Protein AF-A0A352XS52-F1 (afdb_monomer)

pLDDT: mean 95.95, std 3.39, range [79.38, 98.69]

Structure (mmCIF, N/CA/C/O backbone):
data_AF-A0A352XS52-F1
#
_entry.id   AF-A0A352XS52-F1
#
loop_
_atom_site.group_PDB
_atom_site.id
_atom_site.type_symbol
_atom_site.label_atom_id
_atom_site.label_alt_id
_atom_site.label_comp_id
_atom_site.label_asym_id
_atom_site.label_entity_id
_atom_site.label_seq_id
_atom_site.pdbx_PDB_ins_code
_atom_site.Cartn_x
_atom_site.Cartn_y
_atom_site.Cartn_z
_atom_site.occupancy
_atom_site.B_iso_or_equiv
_atom_site.auth_seq_id
_atom_site.auth_comp_id
_atom_site.auth_asym_id
_atom_site.auth_atom_id
_atom_site.pdbx_PDB_model_num
ATOM 1 N N . THR A 1 1 ? -38.810 -12.903 28.808 1.00 91.38 1 THR A N 1
ATOM 2 C CA . THR A 1 1 ? -39.043 -13.647 27.547 1.00 91.38 1 THR A CA 1
ATOM 3 C C . THR A 1 1 ? -37.715 -14.043 26.913 1.00 91.38 1 THR A C 1
ATOM 5 O O . THR A 1 1 ? -36.669 -13.638 27.411 1.00 91.38 1 THR A O 1
ATOM 8 N N . ALA A 1 2 ? -37.715 -14.836 25.834 1.00 93.50 2 ALA A N 1
ATOM 9 C CA . ALA A 1 2 ? -36.487 -15.098 25.074 1.00 93.50 2 ALA A CA 1
ATOM 10 C C . ALA A 1 2 ? -35.870 -13.806 24.499 1.00 93.50 2 ALA A C 1
ATOM 12 O O . ALA A 1 2 ? -34.652 -13.665 24.517 1.00 93.50 2 ALA A O 1
ATOM 13 N N . ARG A 1 3 ? -36.706 -12.833 24.099 1.00 94.38 3 ARG A N 1
ATOM 14 C CA . ARG A 1 3 ? -36.261 -11.515 23.620 1.00 94.38 3 ARG A CA 1
ATOM 15 C C . ARG A 1 3 ? -35.505 -10.729 24.690 1.00 94.38 3 ARG A C 1
ATOM 17 O O . ARG A 1 3 ? -34.430 -10.226 24.406 1.00 94.38 3 ARG A O 1
ATOM 24 N N . ASP A 1 4 ? -35.992 -10.709 25.930 1.00 97.62 4 ASP A N 1
ATOM 25 C CA . ASP A 1 4 ? -35.307 -9.979 27.013 1.00 97.62 4 ASP A CA 1
ATOM 26 C C . ASP A 1 4 ? -33.944 -10.594 27.362 1.00 97.62 4 ASP A C 1
ATOM 28 O O . ASP A 1 4 ? -33.036 -9.894 27.804 1.00 97.62 4 ASP A O 1
ATOM 32 N N . ARG A 1 5 ? -33.789 -11.913 27.178 1.00 96.62 5 ARG A N 1
ATOM 33 C CA . ARG A 1 5 ? -32.495 -12.586 27.362 1.00 96.62 5 ARG A CA 1
ATOM 34 C C . ARG A 1 5 ? -31.516 -12.233 26.243 1.00 96.62 5 ARG A C 1
ATOM 36 O O . ARG A 1 5 ? -30.370 -11.931 26.554 1.00 96.62 5 ARG A O 1
ATOM 43 N N . LEU A 1 6 ? -31.972 -12.218 24.988 1.00 97.94 6 LEU A N 1
ATOM 44 C CA . LEU A 1 6 ? -31.149 -11.792 23.852 1.00 97.94 6 LEU A CA 1
AT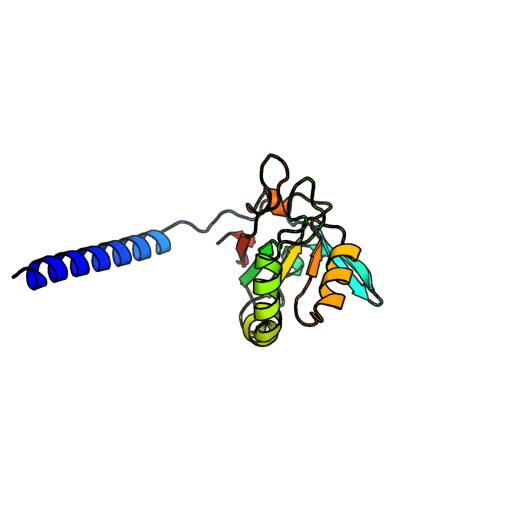OM 45 C C . LEU A 1 6 ? -30.743 -10.317 23.977 1.00 97.94 6 LEU A C 1
ATOM 47 O O . LEU A 1 6 ? -29.566 -10.009 23.847 1.00 97.94 6 LEU A O 1
ATOM 51 N N . LEU A 1 7 ? -31.672 -9.431 24.350 1.00 98.12 7 LEU A N 1
ATOM 52 C CA . LEU A 1 7 ? -31.382 -8.008 24.553 1.00 98.12 7 LEU A CA 1
ATOM 53 C C . LEU A 1 7 ? -30.271 -7.790 25.591 1.00 98.12 7 LEU A C 1
ATOM 55 O O . LEU A 1 7 ? -29.397 -6.947 25.407 1.00 98.12 7 LEU A O 1
ATOM 59 N N . LYS A 1 8 ? -30.263 -8.575 26.677 1.00 97.81 8 LYS A N 1
ATOM 60 C CA . LYS A 1 8 ? -29.165 -8.543 27.655 1.00 97.81 8 LYS A CA 1
ATOM 61 C C . LYS A 1 8 ? -27.832 -8.956 27.023 1.00 97.81 8 LYS A C 1
ATOM 63 O O . LYS A 1 8 ? -26.837 -8.284 27.256 1.00 97.81 8 LYS A O 1
ATOM 68 N N . GLN A 1 9 ? -27.810 -10.012 26.207 1.00 98.00 9 GLN A N 1
ATOM 69 C CA . GLN A 1 9 ? -26.592 -10.456 25.514 1.00 98.00 9 GLN A CA 1
ATOM 70 C C . GLN A 1 9 ? -26.075 -9.410 24.514 1.00 98.00 9 GLN A C 1
ATOM 72 O O . GLN A 1 9 ? -24.872 -9.172 24.451 1.00 98.00 9 GLN A O 1
ATOM 77 N N . GLU A 1 10 ? -26.963 -8.742 23.778 1.00 98.12 10 GLU A N 1
ATOM 78 C CA . GLU A 1 10 ? -26.602 -7.667 22.843 1.00 98.12 10 GLU A CA 1
ATOM 79 C C . GLU A 1 10 ? -26.004 -6.450 23.566 1.00 98.12 10 GLU A C 1
ATOM 81 O O . GLU A 1 10 ? -25.027 -5.863 23.096 1.00 98.12 10 GLU A O 1
ATOM 86 N N . VAL A 1 11 ? -26.543 -6.091 24.738 1.00 98.38 11 VAL A N 1
ATOM 87 C CA . VAL A 1 11 ? -25.979 -5.025 25.583 1.00 98.38 11 VAL A CA 1
ATOM 88 C C . VAL A 1 11 ? -24.569 -5.380 26.053 1.00 98.38 11 VAL A C 1
ATOM 90 O O . VAL A 1 11 ? -23.684 -4.526 25.986 1.00 98.38 11 VAL A O 1
ATOM 93 N N . GLU A 1 12 ? -24.337 -6.620 26.488 1.00 98.25 12 GLU A N 1
ATOM 94 C CA . GLU A 1 12 ? -23.000 -7.065 26.896 1.00 98.25 12 GLU A CA 1
ATOM 95 C C . GLU A 1 12 ? -22.014 -7.085 25.720 1.00 98.25 12 GLU A C 1
ATOM 97 O O . GLU A 1 12 ? -20.886 -6.614 25.861 1.00 98.25 12 GLU A O 1
ATOM 102 N N . LEU A 1 13 ? -22.440 -7.526 24.530 1.00 98.38 13 LEU A N 1
ATOM 103 C CA . LEU A 1 13 ? -21.601 -7.480 23.328 1.00 98.38 13 LEU A CA 1
ATOM 104 C C . LEU A 1 13 ? -21.210 -6.043 22.956 1.00 98.38 13 LEU A C 1
ATOM 106 O O . LEU A 1 13 ? -20.052 -5.781 22.615 1.00 98.38 13 LEU A O 1
ATOM 110 N N . ARG A 1 14 ? -22.152 -5.096 23.051 1.00 98.38 14 ARG A N 1
ATOM 111 C CA . ARG A 1 14 ? -21.867 -3.675 22.817 1.00 98.38 14 ARG A CA 1
ATOM 112 C C . ARG A 1 14 ? -20.830 -3.154 23.811 1.00 98.38 14 ARG A C 1
ATOM 114 O O . ARG A 1 14 ? -19.842 -2.564 23.386 1.00 98.38 14 ARG A O 1
ATOM 121 N N . ARG A 1 15 ? -21.011 -3.428 25.107 1.00 98.19 15 ARG A N 1
ATOM 122 C CA . ARG A 1 15 ? -20.063 -3.028 26.164 1.00 98.19 15 ARG A CA 1
ATOM 123 C C . ARG A 1 15 ? -18.670 -3.606 25.932 1.00 98.19 15 ARG A C 1
ATOM 125 O O . ARG A 1 15 ? -17.686 -2.882 26.037 1.00 98.19 15 ARG A O 1
ATOM 132 N N . ALA A 1 16 ? -18.581 -4.885 25.569 1.00 98.19 16 ALA A N 1
ATOM 133 C CA . ALA A 1 16 ? -17.309 -5.523 25.246 1.00 98.19 16 ALA A CA 1
ATOM 134 C C . ALA A 1 16 ? -16.635 -4.859 24.034 1.00 98.19 16 ALA A C 1
ATOM 136 O O . ALA A 1 16 ? -15.438 -4.577 24.065 1.00 98.19 16 ALA A O 1
ATOM 137 N N . THR A 1 17 ? -17.406 -4.543 22.990 1.00 97.81 17 THR A N 1
ATOM 138 C CA . THR A 1 17 ? -16.904 -3.845 21.796 1.00 97.81 17 THR A CA 1
ATOM 139 C C . THR A 1 17 ? -16.379 -2.447 22.140 1.00 97.81 17 THR A C 1
ATOM 141 O O . THR A 1 17 ? -15.301 -2.060 21.688 1.00 97.81 17 THR A O 1
ATOM 144 N N . GLU A 1 18 ? -17.102 -1.700 22.978 1.00 98.00 18 GLU A N 1
ATOM 145 C CA . GLU A 1 18 ? -16.692 -0.377 23.464 1.00 98.00 18 GLU A CA 1
ATOM 146 C C . GLU A 1 18 ? -15.415 -0.448 24.313 1.00 98.00 18 GLU A C 1
ATOM 148 O O . GLU A 1 18 ? -14.499 0.350 24.103 1.00 98.00 18 GLU A O 1
ATOM 153 N N . ALA A 1 19 ? -15.315 -1.430 25.215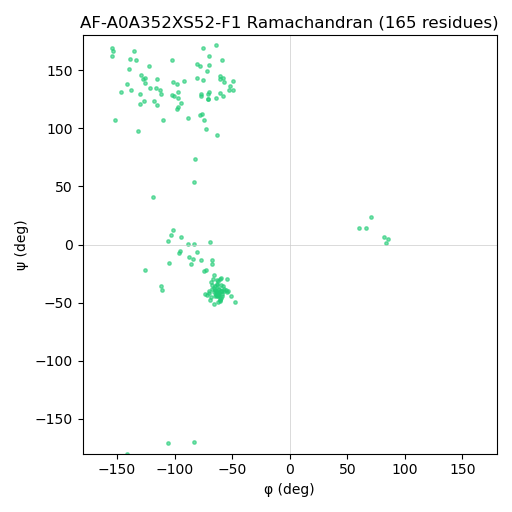 1.00 97.94 19 ALA A N 1
ATOM 154 C CA . ALA A 1 19 ? -14.132 -1.648 26.045 1.00 97.94 19 ALA A CA 1
ATOM 155 C C . ALA A 1 19 ? -12.894 -1.992 25.201 1.00 97.94 19 ALA A C 1
ATOM 157 O O . ALA A 1 19 ? -11.828 -1.415 25.408 1.00 97.94 19 ALA A O 1
ATOM 158 N N . VAL A 1 20 ? -13.035 -2.860 24.192 1.00 97.81 20 VAL A N 1
ATOM 159 C CA . VAL A 1 20 ? -11.951 -3.164 23.241 1.00 97.81 20 VAL A CA 1
ATOM 160 C C . VAL A 1 20 ? -11.542 -1.918 22.454 1.00 97.81 20 VAL A C 1
ATOM 162 O O . VAL A 1 20 ? -10.353 -1.678 22.253 1.00 97.81 20 VAL A O 1
ATOM 165 N N . ALA A 1 21 ? -12.501 -1.099 22.018 1.00 95.31 21 ALA A N 1
ATOM 166 C CA . ALA A 1 21 ? -12.199 0.144 21.314 1.00 95.31 21 ALA A CA 1
ATOM 167 C C . ALA A 1 21 ? -11.469 1.163 22.206 1.00 95.31 21 ALA A C 1
ATOM 169 O O . ALA A 1 21 ? -10.598 1.877 21.711 1.00 95.31 21 ALA A O 1
ATOM 170 N N . ALA A 1 22 ? -11.800 1.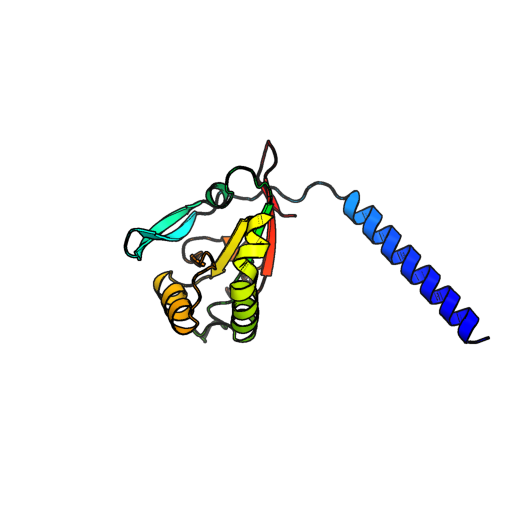233 23.499 1.00 96.25 22 ALA A N 1
ATOM 171 C CA . ALA A 1 22 ? -11.077 2.053 24.470 1.00 96.25 22 ALA A CA 1
ATOM 172 C C . ALA A 1 22 ? -9.644 1.543 24.669 1.00 96.25 22 ALA A C 1
ATOM 174 O O . ALA A 1 22 ? -8.707 2.304 24.446 1.00 96.25 22 ALA A O 1
ATOM 175 N N . ALA A 1 23 ? -9.474 0.246 24.937 1.00 95.56 23 ALA A N 1
ATOM 176 C CA . ALA A 1 23 ? -8.158 -0.368 25.101 1.00 95.56 23 ALA A CA 1
ATOM 177 C C . ALA A 1 23 ? -7.260 -0.175 23.864 1.00 95.56 23 ALA A C 1
ATOM 179 O O . ALA A 1 23 ? -6.076 0.108 23.997 1.00 95.56 23 ALA A O 1
ATOM 180 N N . ARG A 1 24 ? -7.815 -0.246 22.643 1.00 92.56 24 ARG A N 1
ATOM 181 C CA . ARG A 1 24 ? -7.069 0.038 21.400 1.00 92.56 24 ARG A CA 1
ATOM 182 C C . ARG A 1 24 ? -6.569 1.479 21.302 1.00 92.56 24 ARG A C 1
ATOM 184 O O . ARG A 1 24 ? -5.512 1.695 20.726 1.00 92.56 24 ARG A O 1
ATOM 191 N N . ARG A 1 25 ? -7.314 2.456 21.830 1.00 91.38 25 ARG A N 1
ATOM 192 C CA . ARG A 1 25 ? -6.883 3.867 21.863 1.00 91.38 25 ARG A CA 1
ATOM 193 C C . ARG A 1 25 ? -5.797 4.126 22.907 1.00 91.38 25 ARG A C 1
ATOM 195 O O . ARG A 1 25 ? -5.079 5.108 22.774 1.00 91.38 25 ARG A O 1
ATOM 202 N N . GLU A 1 26 ? -5.703 3.271 23.922 1.00 93.38 26 GLU A N 1
ATOM 203 C CA . GLU A 1 26 ? -4.687 3.334 24.980 1.00 93.38 26 GLU A CA 1
ATOM 204 C C . GLU A 1 26 ? -3.396 2.587 24.621 1.00 93.38 26 GLU A C 1
ATOM 206 O O . GLU A 1 26 ? -2.395 2.734 25.323 1.00 93.38 26 GLU A O 1
ATOM 211 N N . LEU A 1 27 ? -3.394 1.791 23.543 1.00 89.81 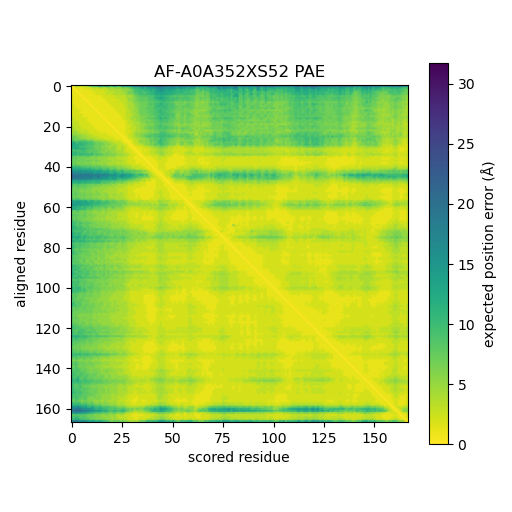27 LEU A N 1
ATOM 212 C CA . LEU A 1 27 ? -2.179 1.137 23.071 1.00 89.81 27 LEU A CA 1
ATOM 213 C C . LEU A 1 27 ? -1.100 2.184 22.756 1.00 89.81 27 LEU A C 1
ATOM 215 O O . LEU A 1 27 ? -1.413 3.261 22.236 1.00 89.81 27 LEU A O 1
ATOM 219 N N . PRO A 1 28 ? 0.177 1.875 23.042 1.00 89.44 28 PRO A N 1
ATOM 220 C CA . PRO A 1 28 ? 1.269 2.743 22.638 1.00 89.44 28 PRO A CA 1
ATOM 221 C C . PRO A 1 28 ? 1.270 2.919 21.112 1.00 89.44 28 PRO A C 1
ATOM 223 O O . PRO A 1 28 ? 0.744 2.061 20.392 1.00 89.44 28 PRO A O 1
ATOM 226 N N . PRO A 1 29 ? 1.893 3.997 20.599 1.00 86.81 29 PRO A N 1
ATOM 227 C CA . PRO A 1 29 ? 2.134 4.133 19.171 1.00 86.81 29 PRO A CA 1
ATOM 228 C C . PRO A 1 29 ? 2.773 2.858 18.627 1.00 86.81 29 PRO A C 1
ATOM 230 O O . PRO A 1 29 ? 3.625 2.256 19.288 1.00 86.81 29 PRO A O 1
ATOM 233 N N . GLY A 1 30 ? 2.368 2.446 17.429 1.00 88.25 30 GLY A N 1
ATOM 234 C CA . GLY A 1 30 ? 2.933 1.246 16.838 1.00 88.25 30 GLY A CA 1
ATOM 235 C C . GLY A 1 30 ? 4.432 1.378 16.549 1.00 88.25 30 GLY A C 1
ATOM 236 O O . GLY A 1 30 ? 5.053 2.442 16.696 1.00 88.25 30 GLY A O 1
ATOM 237 N N . GLY A 1 31 ? 5.030 0.249 16.174 1.00 92.44 31 GLY A N 1
ATOM 238 C CA . GLY A 1 31 ? 6.469 0.146 15.954 1.00 92.44 31 GLY A CA 1
ATOM 239 C C . GLY A 1 31 ? 6.962 1.148 14.911 1.00 92.44 31 GLY A C 1
ATOM 240 O O . GLY A 1 31 ? 6.304 1.374 13.892 1.00 92.44 31 GLY A O 1
ATOM 241 N N . ALA A 1 32 ? 8.126 1.749 15.171 1.00 95.50 32 ALA A N 1
ATOM 242 C CA . ALA A 1 32 ? 8.824 2.528 14.158 1.00 95.50 32 ALA A CA 1
ATOM 243 C C . ALA A 1 32 ? 9.164 1.631 12.963 1.00 95.50 32 ALA A C 1
ATOM 245 O O . ALA A 1 32 ? 9.454 0.443 13.127 1.00 95.50 32 ALA A O 1
ATOM 246 N N . VAL A 1 33 ? 9.119 2.208 11.766 1.00 96.31 33 VAL A N 1
ATOM 247 C CA . VAL A 1 33 ? 9.521 1.510 10.551 1.00 96.31 33 VAL A CA 1
ATOM 248 C C . VAL A 1 33 ? 10.992 1.107 10.681 1.00 96.31 33 VAL A C 1
ATOM 250 O O . VAL A 1 33 ? 11.822 1.935 11.050 1.00 96.31 33 VAL A O 1
ATOM 253 N N . LEU A 1 34 ? 11.300 -0.163 10.395 1.00 94.69 34 LEU A N 1
ATOM 254 C CA . LEU A 1 34 ? 12.638 -0.733 10.606 1.00 94.69 34 LEU A CA 1
ATOM 255 C C . LEU A 1 34 ? 13.731 -0.011 9.808 1.00 94.69 34 LEU A C 1
ATOM 257 O O . LEU A 1 34 ? 14.826 0.214 10.315 1.00 94.69 34 LEU A O 1
ATOM 261 N N . GLU A 1 35 ? 13.425 0.355 8.566 1.00 95.75 35 GLU A N 1
ATOM 262 C CA . GLU A 1 35 ? 14.331 1.052 7.661 1.00 95.75 35 GLU A CA 1
ATOM 263 C C . GLU A 1 35 ? 13.556 1.862 6.617 1.00 95.75 35 GLU A C 1
ATOM 265 O O . GLU A 1 35 ? 12.373 1.631 6.363 1.00 95.75 35 GLU A O 1
ATOM 270 N N . ASP A 1 36 ? 14.222 2.815 5.972 1.00 97.19 36 ASP A N 1
ATOM 271 C CA . ASP A 1 36 ? 13.610 3.611 4.911 1.00 97.19 36 ASP A CA 1
ATOM 272 C C . ASP A 1 36 ? 13.650 2.867 3.563 1.00 97.19 36 ASP A C 1
ATOM 274 O O . ASP A 1 36 ? 14.466 3.165 2.688 1.00 97.19 36 ASP A O 1
ATOM 278 N N . TYR A 1 37 ? 12.796 1.843 3.436 1.00 98.44 37 TYR A N 1
ATOM 279 C CA . TYR A 1 37 ? 12.778 0.903 2.308 1.00 98.44 37 TYR A CA 1
ATOM 280 C C . TYR A 1 37 ? 12.788 1.605 0.950 1.00 98.44 37 TYR A C 1
ATOM 282 O O . TYR A 1 37 ? 11.984 2.500 0.695 1.00 98.44 37 TYR A O 1
ATOM 290 N N . VAL A 1 38 ? 13.650 1.136 0.047 1.00 98.50 38 VAL A N 1
ATOM 291 C CA . VAL A 1 38 ? 13.761 1.651 -1.322 1.00 98.50 38 VAL A CA 1
ATOM 292 C C . VAL A 1 38 ? 12.962 0.773 -2.277 1.00 98.50 38 VAL A C 1
ATOM 294 O O . VAL A 1 38 ? 13.272 -0.406 -2.452 1.00 98.50 38 VAL A O 1
ATOM 297 N N . PHE A 1 39 ? 11.957 1.351 -2.921 1.00 98.62 39 PHE A N 1
ATOM 298 C CA . PHE A 1 39 ? 11.145 0.722 -3.958 1.00 98.62 39 PHE A CA 1
ATOM 299 C C . PHE A 1 39 ? 11.571 1.192 -5.345 1.00 98.62 39 PHE A C 1
ATOM 301 O O . PHE A 1 39 ? 12.141 2.273 -5.485 1.00 98.62 39 PHE A O 1
ATOM 308 N N . GLN A 1 40 ? 11.239 0.416 -6.376 1.00 98.44 40 GLN A N 1
ATOM 309 C CA . GLN A 1 40 ? 11.314 0.893 -7.759 1.00 98.44 40 GLN A CA 1
ATOM 310 C C . GLN A 1 40 ? 9.937 1.352 -8.239 1.00 98.44 40 GLN A C 1
ATOM 312 O O . GLN A 1 40 ? 8.946 0.658 -8.014 1.00 98.44 40 GLN A O 1
ATOM 317 N N . GLU A 1 41 ? 9.884 2.465 -8.958 1.00 97.50 41 GLU A N 1
ATOM 318 C CA . GLU A 1 41 ? 8.679 2.987 -9.603 1.00 97.50 41 GLU A CA 1
ATOM 319 C C . GLU A 1 41 ? 8.958 3.448 -11.038 1.00 97.50 41 GLU A C 1
ATOM 321 O O . GLU A 1 41 ? 10.111 3.552 -11.465 1.00 97.50 41 GLU A O 1
ATOM 326 N N . ALA A 1 42 ? 7.895 3.687 -11.808 1.00 95.31 42 ALA A N 1
ATOM 327 C CA . ALA A 1 42 ? 8.017 4.226 -13.157 1.00 95.31 42 ALA A CA 1
ATOM 328 C C . ALA A 1 42 ? 8.368 5.720 -13.095 1.00 95.31 42 ALA A C 1
ATOM 330 O O . ALA A 1 42 ? 7.521 6.549 -12.767 1.00 95.31 42 ALA A O 1
ATOM 331 N N . GLY A 1 43 ? 9.610 6.055 -13.426 1.00 90.56 43 GLY A N 1
ATOM 332 C CA . GLY A 1 43 ? 10.069 7.430 -13.556 1.00 90.56 43 GLY A CA 1
ATOM 333 C C . GLY A 1 43 ? 9.751 8.048 -14.924 1.00 90.56 43 GLY A C 1
ATOM 334 O O . GLY A 1 43 ? 9.030 7.465 -15.746 1.00 90.56 43 GLY A O 1
ATOM 335 N N . PRO A 1 44 ? 10.310 9.238 -15.209 1.00 85.44 44 PRO A N 1
ATOM 336 C CA . PRO A 1 44 ? 10.120 9.931 -16.479 1.00 85.44 44 PRO A CA 1
ATOM 337 C C . PRO A 1 44 ? 10.458 9.045 -17.686 1.00 85.44 44 PRO A C 1
ATOM 339 O O . PRO A 1 44 ? 11.485 8.361 -17.720 1.00 85.44 44 PRO A O 1
ATOM 342 N N . GLY A 1 45 ? 9.568 9.035 -18.682 1.00 79.38 45 GLY A N 1
ATOM 343 C CA . GLY A 1 45 ? 9.725 8.211 -19.885 1.00 79.38 45 GLY A CA 1
ATOM 344 C C . GLY A 1 45 ? 9.643 6.698 -19.643 1.00 79.38 45 GLY A C 1
ATOM 345 O O . GLY A 1 45 ? 10.029 5.935 -20.521 1.00 79.38 45 GLY A O 1
ATOM 346 N N . GLY A 1 46 ? 9.169 6.254 -18.471 1.00 80.38 46 GLY A N 1
ATOM 347 C CA . GLY A 1 46 ? 9.072 4.836 -18.112 1.00 80.38 46 GLY A CA 1
ATOM 348 C C . GLY A 1 46 ? 10.379 4.224 -17.599 1.00 80.38 46 GLY A C 1
ATOM 349 O O . GLY A 1 46 ? 10.436 3.015 -17.374 1.00 80.38 46 GLY A O 1
ATOM 350 N N . THR A 1 47 ? 11.422 5.034 -17.391 1.00 89.00 47 THR A N 1
ATOM 351 C CA . THR A 1 47 ? 12.690 4.558 -16.823 1.00 89.00 47 THR A CA 1
ATOM 352 C C . THR A 1 47 ? 12.494 4.219 -15.343 1.00 89.00 47 THR A C 1
ATOM 354 O O . THR A 1 47 ? 11.971 5.063 -14.616 1.00 89.00 47 THR A O 1
ATOM 357 N N . PRO A 1 48 ? 12.907 3.032 -14.861 1.00 93.94 48 PRO A N 1
ATOM 358 C CA . PRO A 1 48 ? 12.827 2.706 -13.442 1.00 93.94 48 PRO A CA 1
ATOM 359 C C . PRO A 1 48 ? 13.599 3.714 -12.585 1.00 93.94 48 PRO A C 1
ATOM 361 O O . PRO A 1 48 ? 14.782 3.960 -12.820 1.00 93.94 48 PRO A O 1
ATOM 364 N N . THR A 1 49 ? 12.941 4.264 -11.571 1.00 97.12 49 THR A N 1
ATOM 365 C CA . THR A 1 49 ? 13.554 5.134 -10.560 1.00 97.12 49 THR A CA 1
ATOM 366 C C . THR A 1 49 ? 13.338 4.559 -9.174 1.00 97.12 49 THR A C 1
ATOM 368 O O . THR A 1 49 ? 12.373 3.835 -8.937 1.00 97.12 49 THR A O 1
ATOM 371 N N . ASN A 1 50 ? 14.238 4.887 -8.254 1.00 97.69 50 ASN A N 1
ATOM 372 C CA . ASN A 1 50 ? 14.126 4.474 -6.863 1.00 97.69 50 ASN A CA 1
ATOM 373 C C . ASN A 1 50 ? 13.387 5.536 -6.045 1.00 97.69 50 ASN A C 1
ATOM 375 O O . ASN A 1 50 ? 13.632 6.727 -6.228 1.00 97.69 50 ASN A O 1
ATOM 379 N N . VAL A 1 51 ? 12.541 5.093 -5.119 1.00 98.06 51 VAL A N 1
ATOM 380 C CA . VAL A 1 51 ? 11.836 5.948 -4.161 1.00 98.06 51 VAL A CA 1
ATOM 381 C C . VAL A 1 51 ? 11.853 5.307 -2.781 1.00 98.06 51 VAL A C 1
ATOM 383 O O . VAL A 1 51 ? 11.589 4.113 -2.642 1.00 98.06 51 VAL A O 1
ATOM 386 N N . ARG A 1 52 ? 12.182 6.082 -1.749 1.00 98.19 52 ARG A N 1
ATOM 387 C CA . ARG A 1 52 ? 12.141 5.616 -0.361 1.00 98.19 52 ARG A CA 1
ATOM 388 C C . ARG A 1 52 ? 10.730 5.651 0.211 1.00 98.19 52 ARG A C 1
ATOM 390 O O . ARG A 1 52 ? 9.906 6.461 -0.208 1.00 98.19 52 ARG A O 1
ATOM 397 N N . LEU A 1 53 ? 10.461 4.825 1.220 1.00 98.19 53 LEU A N 1
ATOM 398 C CA . LEU A 1 53 ? 9.198 4.825 1.962 1.00 98.19 53 LEU A CA 1
ATOM 399 C C . LEU A 1 53 ? 8.871 6.226 2.496 1.00 98.19 53 LEU A C 1
ATOM 401 O O . LEU A 1 53 ? 7.730 6.681 2.412 1.00 98.19 53 LEU A O 1
ATOM 405 N N . SER A 1 54 ? 9.876 6.947 2.987 1.00 97.25 54 SER A N 1
ATOM 406 C CA . SER A 1 54 ? 9.736 8.322 3.447 1.00 97.25 54 SER A CA 1
ATOM 407 C C . SER A 1 54 ? 9.335 9.294 2.324 1.00 97.25 54 SER A C 1
ATOM 409 O O . SER A 1 54 ? 8.589 10.249 2.548 1.00 97.25 54 SER A O 1
ATOM 411 N N . GLU A 1 55 ? 9.729 9.042 1.086 1.00 97.12 55 GLU A N 1
ATOM 412 C CA . GLU A 1 55 ? 9.397 9.891 -0.062 1.00 97.12 55 GLU A CA 1
ATOM 413 C C . GLU A 1 55 ? 7.977 9.624 -0.599 1.00 97.12 55 GLU A C 1
ATOM 415 O O . GLU A 1 55 ? 7.473 10.363 -1.447 1.00 97.12 55 GLU A O 1
ATOM 420 N N . LEU A 1 56 ? 7.277 8.609 -0.074 1.00 97.38 56 LEU A N 1
ATOM 421 C CA . LEU A 1 56 ? 5.877 8.328 -0.415 1.00 97.38 56 LEU A CA 1
ATOM 422 C C . LEU A 1 56 ? 4.877 9.270 0.273 1.00 97.38 56 LEU A C 1
ATOM 424 O O . LEU A 1 56 ? 3.709 9.308 -0.116 1.00 97.38 56 LEU A O 1
ATOM 428 N N . PHE A 1 57 ? 5.315 10.034 1.275 1.00 96.94 57 PHE A N 1
ATOM 429 C CA . PHE A 1 57 ? 4.479 11.005 1.977 1.00 96.94 57 PHE A CA 1
ATOM 430 C C . PHE A 1 57 ? 4.522 12.358 1.269 1.00 96.94 57 PHE A C 1
ATOM 432 O O . PHE A 1 57 ? 5.527 13.069 1.343 1.00 96.94 57 PHE A O 1
ATOM 439 N N . VAL A 1 58 ? 3.422 12.749 0.621 1.00 93.25 58 VAL A N 1
ATOM 440 C CA . VAL A 1 58 ? 3.319 14.091 0.037 1.00 93.25 58 VAL A CA 1
ATOM 441 C C . VAL A 1 58 ? 3.162 15.155 1.133 1.00 93.25 58 VAL A C 1
ATOM 443 O O . VAL A 1 58 ? 2.545 14.882 2.171 1.00 93.25 58 VAL A O 1
ATOM 446 N N . PRO A 1 59 ? 3.666 16.385 0.916 1.00 90.81 59 PRO A N 1
ATOM 447 C CA . PRO A 1 59 ? 3.506 17.477 1.870 1.00 90.81 59 PRO A CA 1
ATOM 448 C C . PRO A 1 59 ? 2.045 17.685 2.294 1.00 90.81 59 PRO A C 1
ATOM 450 O O . PRO A 1 59 ? 1.132 17.661 1.469 1.00 90.81 59 PRO A O 1
ATOM 453 N N . GLY A 1 60 ? 1.828 17.893 3.595 1.00 91.31 60 GLY A N 1
ATOM 454 C CA . GLY A 1 60 ? 0.499 18.115 4.174 1.00 91.31 60 GLY A CA 1
ATOM 455 C C . GLY A 1 60 ? -0.305 16.849 4.494 1.00 91.31 60 GLY A C 1
ATOM 456 O O . GLY A 1 60 ? -1.425 16.975 4.982 1.00 91.31 60 GLY A O 1
ATOM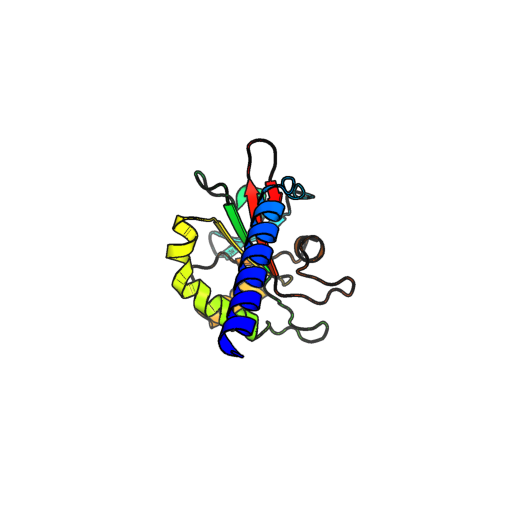 457 N N . LYS A 1 61 ? 0.240 15.644 4.262 1.00 94.81 61 LYS A N 1
ATOM 458 C CA . LYS A 1 61 ? -0.387 14.372 4.660 1.00 94.81 61 LYS A CA 1
ATOM 459 C C . LYS A 1 61 ? 0.571 13.529 5.487 1.00 94.81 61 LYS A C 1
ATOM 461 O O . LYS A 1 61 ? 1.655 13.178 5.031 1.00 94.81 61 LYS A O 1
ATOM 466 N N . ASP A 1 62 ? 0.130 13.161 6.682 1.00 96.25 62 ASP A N 1
ATOM 467 C CA . ASP A 1 62 ? 0.901 12.376 7.648 1.00 96.25 62 ASP A CA 1
ATOM 468 C C . ASP A 1 62 ? 0.609 10.871 7.570 1.00 96.25 62 ASP A C 1
ATOM 470 O O . ASP A 1 62 ? 1.260 10.093 8.253 1.00 96.25 62 ASP A O 1
ATOM 474 N N . THR A 1 63 ? -0.355 10.449 6.749 1.00 97.38 63 THR A N 1
ATOM 475 C CA . THR A 1 63 ? -0.834 9.063 6.682 1.00 97.38 63 THR A CA 1
ATOM 476 C C . THR A 1 63 ? -0.552 8.461 5.307 1.00 97.38 63 THR A C 1
ATOM 478 O O . THR A 1 63 ? -0.813 9.095 4.281 1.00 97.38 63 THR A O 1
ATOM 481 N N . LEU A 1 64 ? -0.040 7.232 5.274 1.00 98.12 64 LEU A N 1
ATOM 482 C CA . LEU A 1 64 ? 0.268 6.460 4.072 1.00 98.12 64 LEU A CA 1
ATOM 483 C C . LEU A 1 64 ? -0.339 5.062 4.182 1.00 98.12 64 LEU A C 1
ATOM 485 O O . LEU A 1 64 ? 0.006 4.304 5.079 1.00 98.12 64 LEU A O 1
ATOM 489 N N . ALA A 1 65 ? -1.212 4.710 3.247 1.00 98.19 65 ALA A N 1
ATOM 490 C CA . ALA A 1 65 ? -1.713 3.357 3.074 1.00 98.19 65 ALA A CA 1
ATOM 491 C C . ALA A 1 65 ? -0.907 2.652 1.977 1.00 98.19 65 ALA A C 1
ATOM 493 O O . ALA A 1 65 ? -0.814 3.151 0.851 1.00 98.19 65 ALA A O 1
ATOM 494 N N . ILE A 1 66 ? -0.349 1.486 2.295 1.00 98.50 66 ILE A N 1
ATOM 495 C CA . ILE A 1 66 ? 0.320 0.624 1.322 1.00 98.50 66 ILE A CA 1
ATOM 496 C C . ILE A 1 66 ? -0.425 -0.699 1.240 1.00 98.50 66 ILE A C 1
ATOM 498 O O . ILE A 1 66 ? -0.575 -1.402 2.239 1.00 98.50 66 ILE A O 1
ATOM 502 N N . TYR A 1 67 ? -0.864 -1.049 0.035 1.00 98.56 67 TYR A N 1
ATOM 503 C CA . TYR A 1 67 ? -1.411 -2.369 -0.241 1.00 98.56 67 TYR A CA 1
ATOM 504 C C . TYR A 1 67 ? -0.345 -3.272 -0.861 1.00 98.56 67 TYR A C 1
ATOM 506 O O . TYR A 1 67 ? 0.132 -3.014 -1.969 1.00 98.56 67 TYR A O 1
ATOM 514 N N . SER A 1 68 ? -0.002 -4.347 -0.158 1.00 98.38 68 SER A N 1
ATOM 515 C CA . SER A 1 68 ? 0.828 -5.442 -0.649 1.00 98.38 68 SER A CA 1
ATOM 516 C C . SER A 1 68 ? 0.018 -6.277 -1.639 1.00 98.38 68 SER A C 1
ATOM 518 O O . SER A 1 68 ? -0.808 -7.110 -1.268 1.00 98.38 68 SER A O 1
ATOM 520 N N . PHE A 1 69 ? 0.235 -6.025 -2.925 1.00 98.25 69 PHE A N 1
ATOM 521 C CA . PHE A 1 69 ? -0.349 -6.765 -4.027 1.00 98.25 69 PHE A CA 1
ATOM 522 C C . PHE A 1 69 ? 0.367 -8.107 -4.186 1.00 98.25 69 PHE A C 1
ATOM 524 O O . PHE A 1 69 ? 1.529 -8.175 -4.585 1.00 98.25 69 PHE A O 1
ATOM 531 N N . MET A 1 70 ? -0.366 -9.181 -3.892 1.00 97.81 70 MET A N 1
ATOM 532 C CA . MET A 1 70 ? 0.087 -10.562 -4.029 1.00 97.81 70 MET A CA 1
ATOM 533 C C . MET A 1 70 ? 0.385 -10.904 -5.498 1.00 97.81 70 MET A C 1
ATOM 535 O O . MET A 1 70 ? -0.501 -11.259 -6.287 1.00 97.81 70 MET A O 1
ATOM 539 N N . PHE A 1 71 ? 1.655 -10.744 -5.851 1.00 97.38 71 PHE A N 1
ATOM 540 C CA . PHE A 1 71 ? 2.222 -10.970 -7.170 1.00 97.38 71 PHE A CA 1
ATOM 541 C C . PHE A 1 71 ? 3.698 -11.358 -6.968 1.00 97.38 71 PHE A C 1
ATOM 543 O O . PHE A 1 71 ? 4.486 -10.483 -6.597 1.00 97.38 71 PHE A O 1
ATOM 550 N N . PRO A 1 72 ? 4.078 -12.635 -7.173 1.00 97.06 72 PRO A N 1
ATOM 551 C CA . PRO A 1 72 ? 3.280 -13.764 -7.694 1.00 97.06 72 PRO A CA 1
ATOM 552 C C . PRO A 1 72 ? 2.184 -14.275 -6.745 1.00 97.06 72 PRO A C 1
ATOM 554 O O . PRO A 1 72 ? 2.182 -13.965 -5.557 1.00 97.06 72 PRO A O 1
ATOM 557 N N . ARG A 1 73 ? 1.213 -15.034 -7.279 1.00 96.25 73 ARG A N 1
ATOM 558 C CA . ARG A 1 73 ? 0.070 -15.565 -6.508 1.00 96.25 73 ARG A CA 1
ATOM 559 C C . ARG A 1 73 ? 0.353 -16.890 -5.807 1.00 96.25 73 ARG A C 1
ATOM 561 O O . ARG A 1 73 ? -0.419 -17.284 -4.942 1.00 96.25 73 ARG A O 1
ATOM 568 N N . ALA A 1 74 ? 1.405 -17.586 -6.206 1.00 94.81 74 ALA A N 1
ATOM 569 C CA . ALA A 1 74 ? 1.948 -18.750 -5.520 1.00 94.81 74 ALA A CA 1
ATOM 570 C C . ALA A 1 74 ? 3.439 -18.864 -5.860 1.00 94.81 74 ALA A C 1
ATOM 572 O O . ALA A 1 74 ? 3.909 -18.208 -6.789 1.00 94.81 74 ALA A O 1
ATOM 573 N N . LEU A 1 75 ? 4.174 -19.697 -5.124 1.00 93.75 75 LEU A N 1
ATOM 574 C CA . LEU A 1 75 ? 5.613 -19.898 -5.341 1.00 93.75 75 LEU A CA 1
ATOM 575 C C . LEU A 1 75 ? 5.938 -20.442 -6.742 1.00 93.75 75 LEU A C 1
ATOM 577 O O . LEU A 1 75 ? 6.996 -20.148 -7.285 1.00 93.75 75 LEU A O 1
ATOM 581 N N . ASP A 1 76 ? 5.025 -21.211 -7.330 1.00 94.88 76 ASP A N 1
ATOM 582 C CA . ASP A 1 76 ? 5.130 -21.826 -8.655 1.00 94.88 76 ASP A CA 1
ATOM 583 C C . ASP A 1 76 ? 4.256 -21.132 -9.716 1.00 94.88 76 ASP A C 1
ATOM 585 O O . ASP A 1 76 ? 4.193 -21.571 -10.866 1.00 94.88 76 ASP A O 1
ATOM 589 N N . ASP A 1 77 ? 3.574 -20.041 -9.353 1.00 96.12 77 ASP A N 1
ATOM 590 C CA . ASP A 1 77 ? 2.622 -19.363 -10.224 1.00 96.12 77 ASP A CA 1
ATOM 591 C C . ASP A 1 77 ? 2.844 -17.856 -10.259 1.00 96.12 77 ASP A C 1
ATOM 593 O O . ASP A 1 77 ? 2.337 -17.073 -9.452 1.00 96.12 77 ASP A O 1
ATOM 597 N N . GLU A 1 78 ? 3.548 -17.461 -11.311 1.00 95.25 78 GLU A N 1
ATOM 598 C CA . GLU A 1 78 ? 3.946 -16.096 -11.610 1.00 95.25 78 GLU A CA 1
ATOM 599 C C . GLU A 1 78 ? 2.783 -15.165 -11.997 1.00 95.25 78 GLU A C 1
ATOM 601 O O . GLU A 1 78 ? 3.006 -14.006 -12.343 1.00 95.25 78 GLU A O 1
ATOM 606 N N . ARG A 1 79 ? 1.528 -15.621 -11.987 1.00 97.50 79 ARG A N 1
ATOM 607 C CA . ARG A 1 79 ? 0.373 -14.747 -12.238 1.00 97.50 79 ARG A CA 1
ATOM 608 C C . ARG A 1 79 ? 0.036 -13.909 -11.001 1.00 97.50 79 ARG A C 1
ATOM 610 O O . ARG A 1 79 ? 0.290 -14.340 -9.881 1.00 97.50 79 ARG A O 1
ATOM 617 N N . PRO A 1 80 ? -0.585 -12.733 -11.167 1.00 97.50 80 PRO A N 1
ATOM 618 C CA . PRO A 1 80 ? -1.092 -11.965 -10.038 1.00 97.50 80 PRO A CA 1
ATOM 619 C C . PRO A 1 80 ? -2.309 -12.635 -9.397 1.00 97.50 80 PRO A C 1
ATOM 621 O O . PRO A 1 80 ? -3.071 -13.359 -10.045 1.00 97.50 80 PRO A O 1
ATOM 624 N N . CYS A 1 81 ? -2.527 -12.352 -8.115 1.00 98.00 81 CYS A N 1
ATOM 625 C CA . CYS A 1 81 ? -3.697 -12.830 -7.393 1.00 98.00 81 CYS A CA 1
ATOM 626 C C . CYS A 1 81 ? -5.001 -12.233 -7.972 1.00 98.00 81 CYS A C 1
ATOM 628 O O . CYS A 1 81 ? -5.125 -11.002 -8.054 1.00 98.00 81 CYS A O 1
ATOM 630 N N . PRO A 1 82 ? -6.002 -13.060 -8.344 1.00 97.50 82 PRO A N 1
ATOM 631 C CA . PRO A 1 82 ? -7.261 -12.568 -8.907 1.00 97.50 82 PRO A CA 1
ATOM 632 C C . PRO A 1 82 ? -8.067 -11.683 -7.948 1.00 97.50 82 PRO A C 1
ATOM 634 O O . PRO A 1 82 ? -8.584 -10.650 -8.368 1.00 97.50 82 PRO A O 1
ATOM 637 N N . SER A 1 83 ? -8.145 -12.042 -6.660 1.00 97.62 83 SER A N 1
ATOM 638 C CA . SER A 1 83 ? -8.886 -11.246 -5.669 1.00 97.62 83 SER A CA 1
ATOM 639 C C . SER A 1 83 ? -8.217 -9.897 -5.412 1.00 97.62 83 SER A C 1
ATOM 641 O O . SER A 1 83 ? -8.903 -8.882 -5.329 1.00 97.62 83 SER A O 1
ATOM 643 N N . CYS A 1 84 ? -6.881 -9.857 -5.381 1.00 98.00 84 CYS A N 1
ATOM 644 C CA . CYS A 1 84 ? -6.138 -8.602 -5.283 1.00 98.00 84 CYS A CA 1
ATOM 645 C C . CYS A 1 84 ? -6.355 -7.727 -6.519 1.00 98.00 84 CYS A C 1
ATOM 647 O O . CYS A 1 84 ? -6.556 -6.528 -6.388 1.00 98.00 84 CYS A O 1
ATOM 649 N N . THR A 1 85 ? -6.366 -8.323 -7.717 1.00 98.12 85 THR A N 1
ATOM 650 C CA . THR A 1 85 ? -6.654 -7.582 -8.956 1.00 98.12 85 THR A CA 1
ATOM 651 C C . THR A 1 85 ? -8.052 -6.964 -8.904 1.00 98.12 85 THR A C 1
ATOM 653 O O . THR A 1 85 ? -8.187 -5.773 -9.152 1.00 98.12 85 THR A O 1
ATOM 656 N N . SER A 1 86 ? -9.070 -7.729 -8.491 1.00 97.75 86 SER A N 1
ATOM 657 C CA . SER A 1 86 ? -10.437 -7.211 -8.336 1.00 97.75 86 SER A CA 1
ATOM 658 C C . SER A 1 86 ? -10.533 -6.089 -7.297 1.00 97.75 86 SER A C 1
ATOM 660 O O . SER A 1 86 ? -11.291 -5.142 -7.491 1.00 97.75 86 SER A O 1
ATOM 662 N N . PHE A 1 87 ? -9.789 -6.188 -6.193 1.00 97.62 87 PHE A N 1
ATOM 663 C CA . PHE A 1 87 ? -9.718 -5.135 -5.180 1.00 97.62 87 PHE A CA 1
ATOM 664 C C . PHE A 1 87 ? -9.079 -3.856 -5.741 1.00 97.62 87 PHE A C 1
ATOM 666 O O . PHE A 1 87 ? -9.604 -2.759 -5.550 1.00 97.62 87 PHE A O 1
ATOM 673 N N . LEU A 1 88 ? -7.983 -4.000 -6.489 1.00 98.12 88 LEU A N 1
ATOM 674 C CA . LEU A 1 88 ? -7.282 -2.884 -7.121 1.00 98.12 88 LE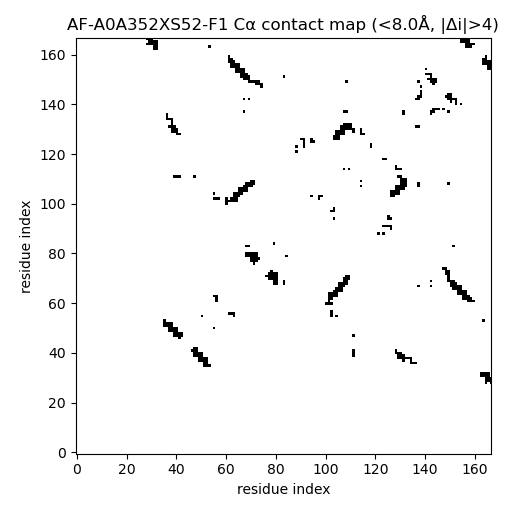U A CA 1
ATOM 675 C C . LEU A 1 88 ? -8.086 -2.232 -8.248 1.00 98.12 88 LEU A C 1
ATOM 677 O O . LEU A 1 88 ? -8.016 -1.018 -8.388 1.00 98.12 88 LEU A O 1
ATOM 681 N N . ASP A 1 89 ? -8.914 -2.978 -8.983 1.00 97.75 89 ASP A N 1
ATOM 682 C CA . ASP A 1 89 ? -9.841 -2.391 -9.958 1.00 97.75 89 ASP A CA 1
ATOM 683 C C . ASP A 1 89 ? -10.829 -1.415 -9.286 1.00 97.75 89 ASP A C 1
ATOM 685 O O . ASP A 1 89 ? -11.103 -0.336 -9.813 1.00 97.75 89 ASP A O 1
ATOM 689 N N . ALA A 1 90 ? -11.332 -1.756 -8.093 1.00 95.75 90 ALA A N 1
ATOM 690 C CA . ALA A 1 90 ? -12.201 -0.865 -7.323 1.00 95.75 90 ALA A CA 1
ATOM 691 C C . ALA A 1 90 ? -11.432 0.349 -6.770 1.00 95.75 90 ALA A C 1
ATOM 693 O O . ALA A 1 90 ? -11.921 1.480 -6.829 1.00 95.75 90 ALA A O 1
ATOM 694 N N . PHE A 1 91 ? -10.211 0.131 -6.271 1.00 95.69 91 PHE A N 1
ATOM 695 C CA . PHE A 1 91 ? -9.351 1.206 -5.770 1.00 95.69 91 PHE A CA 1
ATOM 696 C C . PHE A 1 91 ? -8.920 2.169 -6.871 1.00 95.69 91 PHE A C 1
ATOM 698 O O . PHE A 1 91 ? -8.902 3.370 -6.631 1.00 95.69 91 PHE A O 1
ATOM 705 N N . GLU A 1 92 ? -8.642 1.686 -8.081 1.00 97.25 92 GLU A N 1
ATOM 706 C CA . GLU A 1 92 ? -8.365 2.531 -9.242 1.00 97.25 92 GLU A CA 1
ATOM 707 C C . GLU A 1 92 ? -9.517 3.514 -9.483 1.00 97.25 92 GLU A C 1
ATOM 709 O O . GLU A 1 92 ? -9.265 4.676 -9.786 1.00 97.25 92 GLU A O 1
ATOM 714 N N . GLY A 1 93 ? -10.779 3.103 -9.316 1.00 95.12 93 GLY A N 1
ATOM 715 C CA . GLY A 1 93 ? -11.936 4.001 -9.417 1.00 95.12 93 GLY A CA 1
ATOM 716 C C . GLY A 1 93 ? -12.012 5.052 -8.302 1.00 95.12 93 GLY A C 1
ATOM 717 O O . GLY A 1 93 ? -12.419 6.183 -8.549 1.00 95.12 93 GLY A O 1
ATOM 718 N N . ALA A 1 94 ? -11.590 4.703 -7.086 1.00 95.69 94 ALA A N 1
ATOM 719 C CA . ALA A 1 94 ? -11.677 5.567 -5.905 1.00 95.69 94 ALA A CA 1
ATOM 720 C C . ALA A 1 94 ? -10.389 6.358 -5.594 1.00 95.69 94 ALA A C 1
ATOM 722 O O . ALA A 1 94 ? -10.397 7.209 -4.702 1.00 95.69 94 ALA A O 1
ATOM 723 N N . ALA A 1 95 ? -9.287 6.090 -6.300 1.00 95.81 95 ALA A N 1
ATOM 724 C CA . ALA A 1 95 ? -7.945 6.566 -5.963 1.00 95.81 95 ALA A CA 1
ATOM 725 C C . ALA A 1 95 ? -7.864 8.091 -5.807 1.00 95.81 95 ALA A C 1
ATOM 727 O O . ALA A 1 95 ? -7.252 8.576 -4.859 1.00 95.81 95 ALA A O 1
ATOM 728 N N . GLU A 1 96 ? -8.526 8.861 -6.672 1.00 94.50 96 GLU A N 1
ATOM 729 C CA . GLU A 1 96 ? -8.568 10.329 -6.574 1.00 94.50 96 GLU A CA 1
ATOM 730 C C . GLU A 1 96 ? -9.233 10.821 -5.286 1.00 94.50 96 GLU A C 1
ATOM 732 O O . GLU A 1 96 ? -8.763 11.778 -4.682 1.00 94.50 96 GLU A O 1
ATOM 737 N N . HIS A 1 97 ? -10.290 10.160 -4.815 1.00 95.81 97 HIS A N 1
ATOM 738 C CA . HIS A 1 97 ? -10.939 10.521 -3.554 1.00 95.81 97 HIS A CA 1
ATOM 739 C C . HIS A 1 97 ? -10.103 10.101 -2.345 1.00 95.81 97 HIS A C 1
ATOM 741 O O . HIS A 1 97 ? -9.950 10.875 -1.400 1.00 95.81 97 HIS A O 1
ATOM 747 N N . ILE A 1 98 ? -9.524 8.897 -2.382 1.00 95.06 98 ILE A N 1
ATOM 748 C CA . ILE A 1 98 ? -8.663 8.387 -1.305 1.00 95.06 98 ILE A CA 1
ATOM 749 C C . ILE A 1 98 ? -7.455 9.310 -1.132 1.00 95.06 98 ILE A C 1
ATOM 751 O O . ILE A 1 98 ? -7.145 9.755 -0.021 1.00 95.06 98 ILE A O 1
ATOM 755 N N . THR A 1 99 ? -6.809 9.651 -2.247 1.00 95.88 99 THR A N 1
ATOM 756 C CA . THR A 1 99 ? -5.580 10.441 -2.241 1.00 95.88 99 THR A CA 1
ATOM 757 C C . THR A 1 99 ? -5.790 11.879 -1.782 1.00 95.88 99 THR A C 1
ATOM 759 O O . THR A 1 99 ? -4.814 12.524 -1.424 1.00 95.88 99 THR A O 1
ATOM 762 N N . GLN A 1 100 ? -7.020 12.396 -1.677 1.00 94.88 100 GLN A N 1
ATOM 763 C CA . GLN A 1 100 ? -7.278 13.695 -1.033 1.00 94.88 100 GLN A CA 1
ATOM 764 C C . GLN A 1 100 ? -6.978 13.684 0.472 1.00 94.88 100 GLN A C 1
ATOM 766 O O . GLN A 1 100 ? -6.668 14.732 1.036 1.00 94.88 100 GLN A O 1
ATOM 771 N N . ARG A 1 101 ? -7.063 12.521 1.130 1.00 94.88 101 ARG A N 1
ATOM 772 C CA . ARG A 1 101 ? -6.933 12.393 2.592 1.00 94.88 101 ARG A CA 1
ATOM 773 C C . ARG A 1 101 ? -5.667 11.670 3.029 1.00 94.88 101 ARG A C 1
ATOM 775 O O . ARG A 1 101 ? -5.091 12.045 4.043 1.00 94.88 101 ARG A O 1
ATOM 782 N N . VAL A 1 102 ? -5.229 10.665 2.275 1.00 96.81 102 VAL A N 1
ATOM 783 C CA . VAL A 1 102 ? -4.066 9.832 2.622 1.00 96.81 102 VAL A CA 1
ATOM 784 C C . VAL A 1 102 ? -3.150 9.651 1.417 1.00 96.81 102 VAL A C 1
ATOM 786 O O . VAL A 1 102 ? -3.573 9.811 0.277 1.00 96.81 102 VAL A O 1
ATOM 789 N N . ASN A 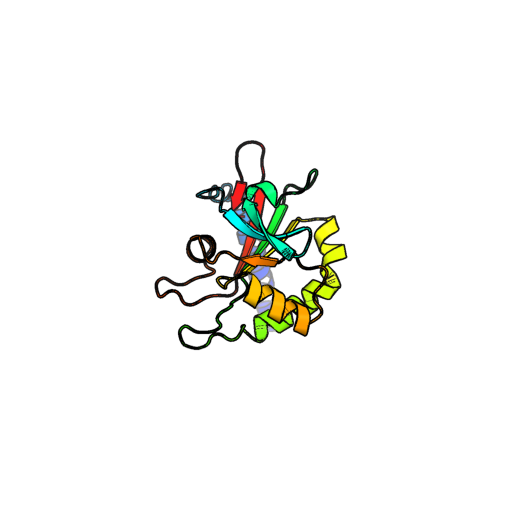1 103 ? -1.888 9.311 1.647 1.00 97.75 103 ASN A N 1
ATOM 790 C CA . ASN A 1 103 ? -1.029 8.795 0.586 1.00 97.75 103 ASN A CA 1
ATOM 791 C C . ASN A 1 103 ? -1.425 7.339 0.297 1.00 97.75 103 ASN A C 1
ATOM 793 O O . ASN A 1 103 ? -1.736 6.601 1.230 1.00 97.75 103 ASN A O 1
ATOM 797 N N . LEU A 1 104 ? -1.422 6.923 -0.970 1.00 97.62 104 LEU A N 1
ATOM 798 C CA . LEU A 1 104 ? -1.759 5.558 -1.380 1.00 97.62 104 LEU A CA 1
ATOM 799 C C . LEU A 1 104 ? -0.675 5.018 -2.313 1.00 97.62 104 LEU A C 1
ATOM 801 O O . LEU A 1 104 ? -0.335 5.670 -3.302 1.00 97.62 104 LEU A O 1
ATOM 805 N N . ALA A 1 105 ? -0.172 3.821 -2.022 1.00 98.31 105 ALA A N 1
ATOM 806 C CA . ALA A 1 105 ? 0.735 3.091 -2.899 1.00 98.31 105 ALA A CA 1
ATOM 807 C C . ALA A 1 105 ? 0.397 1.598 -2.931 1.00 98.31 105 ALA A C 1
ATOM 809 O O . ALA A 1 105 ? -0.106 1.031 -1.961 1.00 98.31 105 ALA A O 1
ATOM 810 N N . ILE A 1 106 ? 0.692 0.958 -4.057 1.00 98.62 106 ILE A N 1
ATOM 811 C CA . ILE A 1 106 ? 0.511 -0.475 -4.268 1.00 98.62 106 ILE A CA 1
ATOM 812 C C . ILE A 1 106 ? 1.891 -1.087 -4.471 1.00 98.62 106 ILE A C 1
ATOM 814 O O . ILE A 1 106 ? 2.593 -0.710 -5.406 1.00 98.62 106 ILE A O 1
ATOM 818 N N . VAL A 1 107 ? 2.282 -2.021 -3.611 1.00 98.69 107 VAL A N 1
ATOM 819 C CA . VAL A 1 107 ? 3.606 -2.656 -3.635 1.00 98.69 107 VAL A CA 1
ATOM 820 C C . VAL A 1 107 ? 3.461 -4.121 -4.017 1.00 98.69 107 VAL A C 1
ATOM 822 O O . VAL A 1 107 ? 2.639 -4.821 -3.441 1.00 98.69 107 VAL A O 1
ATOM 825 N N . ALA A 1 108 ? 4.278 -4.614 -4.945 1.00 98.50 108 ALA A N 1
ATOM 826 C CA . ALA A 1 108 ? 4.345 -6.036 -5.278 1.00 98.50 108 ALA A CA 1
ATOM 827 C C . ALA A 1 108 ? 5.787 -6.558 -5.248 1.00 98.50 108 ALA A C 1
ATOM 829 O O . ALA A 1 108 ? 6.722 -5.867 -5.662 1.00 98.50 108 ALA A O 1
ATOM 830 N N . LYS A 1 109 ? 5.951 -7.821 -4.831 1.00 97.88 109 LYS A N 1
ATOM 831 C CA . LYS A 1 109 ? 7.224 -8.559 -4.865 1.00 97.88 109 LYS A CA 1
ATOM 832 C C . LYS A 1 109 ? 7.464 -9.168 -6.251 1.00 97.88 109 LYS A C 1
ATOM 834 O O . LYS A 1 109 ? 7.682 -10.364 -6.418 1.00 97.88 109 LYS A O 1
ATOM 839 N N . ALA A 1 110 ? 7.405 -8.318 -7.266 1.00 97.62 110 ALA A N 1
ATOM 840 C CA . ALA A 1 110 ? 7.650 -8.666 -8.657 1.00 97.62 110 ALA A CA 1
ATOM 841 C C . ALA A 1 110 ? 8.474 -7.559 -9.312 1.00 97.62 110 ALA A C 1
ATOM 843 O O . ALA A 1 110 ? 8.504 -6.429 -8.831 1.00 97.62 110 ALA A O 1
ATOM 844 N N . SER A 1 111 ? 9.143 -7.861 -10.425 1.00 97.25 111 SER A N 1
ATOM 845 C CA . SER A 1 111 ? 9.880 -6.827 -11.149 1.00 97.25 111 SER A CA 1
ATOM 846 C C . SER A 1 111 ? 8.937 -5.717 -11.623 1.00 97.25 111 SER A C 1
ATOM 848 O O . SER A 1 111 ? 7.815 -5.982 -12.068 1.00 97.25 111 SER A O 1
ATOM 850 N N . LEU A 1 112 ? 9.407 -4.467 -11.575 1.00 97.44 112 LEU A N 1
ATOM 851 C CA . LEU A 1 112 ? 8.617 -3.308 -11.996 1.00 97.44 112 LEU A CA 1
ATOM 852 C C . LEU A 1 112 ? 7.994 -3.483 -13.401 1.00 97.44 112 LEU A C 1
ATOM 854 O O . LEU A 1 112 ? 6.792 -3.249 -13.527 1.00 97.44 112 LEU A O 1
ATOM 858 N N . PRO A 1 113 ? 8.709 -3.982 -14.435 1.00 96.88 113 PRO A N 1
ATOM 859 C CA . PRO A 1 113 ? 8.109 -4.198 -15.754 1.00 96.88 113 PRO A CA 1
ATOM 860 C C . PRO A 1 113 ? 6.896 -5.137 -15.744 1.00 96.88 113 PRO A C 1
ATOM 862 O O . PRO A 1 113 ? 5.937 -4.909 -16.477 1.00 96.88 113 PRO A O 1
ATOM 865 N N . ARG A 1 114 ? 6.895 -6.177 -14.899 1.00 97.25 114 ARG A N 1
ATOM 866 C CA . ARG A 1 114 ? 5.763 -7.114 -14.797 1.00 97.25 114 ARG A CA 1
ATOM 867 C C . ARG A 1 114 ? 4.546 -6.464 -14.153 1.00 97.25 114 ARG A C 1
ATOM 869 O O . ARG A 1 114 ? 3.427 -6.690 -14.610 1.00 97.25 114 ARG A O 1
ATOM 876 N N . ILE A 1 115 ? 4.772 -5.651 -13.122 1.00 98.00 115 ILE A N 1
ATOM 877 C CA . ILE A 1 115 ? 3.716 -4.895 -12.441 1.00 98.00 115 ILE A CA 1
ATOM 878 C C . ILE A 1 115 ? 3.074 -3.910 -13.425 1.00 98.00 115 ILE A C 1
ATOM 880 O O . ILE A 1 115 ? 1.853 -3.905 -13.579 1.00 98.00 115 ILE A O 1
ATOM 884 N N . LEU A 1 116 ? 3.893 -3.134 -14.140 1.00 97.19 116 LEU A N 1
ATOM 885 C CA . LEU A 1 116 ? 3.422 -2.147 -15.113 1.00 97.19 116 LEU A CA 1
ATOM 886 C C . LEU A 1 116 ? 2.686 -2.798 -16.291 1.00 97.19 116 LEU A C 1
ATOM 888 O O . LEU A 1 116 ? 1.614 -2.332 -16.663 1.00 97.19 116 LEU A O 1
ATOM 892 N N . ALA A 1 117 ? 3.194 -3.912 -16.827 1.00 97.06 117 ALA A N 1
ATOM 893 C CA . ALA A 1 117 ? 2.532 -4.638 -17.912 1.00 97.06 117 ALA A CA 1
ATOM 894 C C . ALA A 1 117 ? 1.160 -5.200 -17.499 1.00 97.06 117 ALA A C 1
ATOM 896 O O . ALA A 1 117 ? 0.238 -5.268 -18.313 1.00 97.06 117 ALA A O 1
ATOM 897 N N . HIS A 1 118 ? 1.001 -5.622 -16.239 1.00 97.75 118 HIS A N 1
ATOM 898 C CA . HIS A 1 118 ? -0.310 -6.024 -15.721 1.00 97.75 118 HIS A CA 1
ATOM 899 C C . HIS A 1 118 ? -1.246 -4.823 -15.592 1.00 97.75 118 HIS A C 1
ATOM 901 O O . HIS A 1 118 ? -2.373 -4.870 -16.079 1.00 97.75 118 HIS A O 1
ATOM 907 N N . ALA A 1 119 ? -0.766 -3.733 -14.996 1.00 97.38 119 ALA A N 1
ATOM 908 C CA . ALA A 1 119 ? -1.537 -2.507 -14.826 1.00 97.38 119 ALA A CA 1
ATOM 909 C C . ALA A 1 119 ? -2.009 -1.909 -16.157 1.00 97.38 119 ALA A C 1
ATOM 911 O O . ALA A 1 119 ? -3.163 -1.501 -16.267 1.00 97.38 119 ALA A O 1
ATOM 912 N N . GLU A 1 120 ? -1.164 -1.933 -17.190 1.00 97.00 120 GLU A N 1
ATOM 913 C CA . GLU A 1 120 ? -1.519 -1.497 -18.540 1.00 97.00 120 GLU A CA 1
ATOM 914 C C . GLU A 1 120 ? -2.686 -2.316 -19.109 1.00 97.00 120 GLU A C 1
ATOM 916 O O . GLU A 1 120 ? -3.666 -1.740 -19.580 1.00 97.00 120 GLU A O 1
ATOM 921 N N . LYS A 1 121 ? -2.644 -3.651 -18.982 1.00 97.44 121 LYS A N 1
ATOM 922 C CA . LYS A 1 121 ? -3.745 -4.538 -19.404 1.00 97.44 121 LYS A CA 1
ATOM 923 C C . LYS A 1 121 ? -5.042 -4.283 -18.638 1.00 97.44 121 LYS A C 1
ATOM 925 O O . LYS A 1 121 ? -6.121 -4.510 -19.181 1.00 97.44 121 LYS A O 1
ATOM 930 N N . ARG A 1 122 ? -4.949 -3.862 -17.372 1.00 97.25 122 ARG A N 1
ATOM 931 C CA . ARG A 1 122 ? -6.107 -3.486 -16.544 1.00 97.25 122 ARG A CA 1
ATOM 932 C C . ARG A 1 122 ? -6.569 -2.046 -16.769 1.00 97.25 122 ARG A C 1
ATOM 934 O O . ARG A 1 122 ? -7.658 -1.694 -16.333 1.00 97.25 122 ARG A O 1
ATOM 941 N N . GLY A 1 123 ? -5.769 -1.226 -17.449 1.00 97.06 123 GLY A N 1
ATOM 942 C CA . GLY A 1 123 ? -6.041 0.194 -17.638 1.00 97.06 123 GLY A CA 1
ATOM 943 C C . GLY A 1 123 ? -5.890 1.027 -16.363 1.00 97.06 123 GLY A C 1
ATOM 944 O O . GLY A 1 123 ? -6.497 2.091 -16.279 1.00 97.06 123 GLY A O 1
ATOM 945 N N . TRP A 1 124 ? -5.109 0.573 -15.378 1.00 97.25 124 TRP A N 1
ATOM 946 C CA . TRP A 1 124 ? -4.855 1.344 -14.158 1.00 97.25 124 TRP A CA 1
ATOM 947 C C . TRP A 1 124 ? -3.959 2.546 -14.466 1.00 97.25 124 TRP A C 1
ATOM 949 O O . TRP A 1 124 ? -2.875 2.395 -15.037 1.00 97.25 124 TRP A O 1
ATOM 959 N N . ARG A 1 125 ? -4.417 3.748 -14.112 1.00 94.50 125 ARG A N 1
ATOM 960 C CA . ARG A 1 125 ? -3.721 5.018 -14.371 1.00 94.50 125 ARG A CA 1
ATOM 961 C C . ARG A 1 125 ? -3.514 5.848 -13.108 1.00 94.50 125 ARG A C 1
ATOM 963 O O . ARG A 1 125 ? -2.641 6.709 -13.108 1.00 94.50 125 ARG A O 1
ATOM 970 N N . ARG A 1 126 ? -4.310 5.619 -12.061 1.00 95.69 126 ARG A N 1
ATOM 971 C CA . ARG A 1 126 ? -4.331 6.435 -10.837 1.00 95.69 126 ARG A CA 1
ATOM 972 C C . ARG A 1 126 ? -3.641 5.768 -9.652 1.00 95.69 126 ARG A C 1
ATOM 974 O O . ARG A 1 126 ? -3.319 6.443 -8.677 1.00 95.69 126 ARG A O 1
ATOM 981 N N . LEU A 1 127 ? -3.400 4.462 -9.718 1.00 96.88 127 LEU A N 1
ATOM 982 C CA . LEU A 1 127 ? -2.628 3.748 -8.706 1.00 96.88 127 LEU A CA 1
ATOM 983 C C . LEU A 1 127 ? -1.123 4.002 -8.864 1.00 96.88 127 LEU A C 1
ATOM 985 O O . LEU A 1 127 ? -0.546 3.763 -9.924 1.00 96.88 127 LEU A O 1
ATOM 989 N N . ARG A 1 128 ? -0.465 4.419 -7.776 1.00 97.00 128 ARG A N 1
ATOM 990 C CA . ARG A 1 128 ? 1.000 4.463 -7.695 1.00 97.00 128 ARG A CA 1
ATOM 991 C C . ARG A 1 128 ? 1.534 3.054 -7.444 1.00 97.00 128 ARG A C 1
ATOM 993 O O . ARG A 1 128 ? 1.309 2.492 -6.374 1.00 97.00 128 ARG A O 1
ATOM 1000 N N . LEU A 1 129 ? 2.212 2.490 -8.437 1.00 98.25 129 LEU A N 1
ATOM 1001 C CA . LEU A 1 129 ? 2.691 1.108 -8.437 1.00 98.25 129 LEU A CA 1
ATOM 1002 C C . LEU A 1 129 ? 4.185 1.051 -8.128 1.00 98.25 129 LEU A C 1
ATOM 1004 O O . LEU A 1 129 ? 4.984 1.714 -8.788 1.00 98.25 129 LEU A O 1
ATOM 1008 N N . LEU A 1 130 ? 4.548 0.219 -7.161 1.00 98.69 130 LEU A N 1
ATOM 1009 C CA . LEU A 1 130 ? 5.892 0.090 -6.624 1.00 98.69 130 LEU A CA 1
ATOM 1010 C C . LEU A 1 130 ? 6.339 -1.377 -6.647 1.00 98.69 130 LEU A C 1
ATOM 1012 O O . LEU A 1 130 ? 5.566 -2.291 -6.354 1.00 98.69 130 LEU A O 1
ATOM 1016 N N . SER A 1 131 ? 7.614 -1.600 -6.945 1.00 98.62 131 SER A N 1
ATOM 1017 C CA . SER A 1 131 ? 8.277 -2.899 -6.807 1.00 98.62 131 SER A CA 1
ATOM 1018 C C . SER A 1 131 ? 9.100 -2.934 -5.523 1.00 98.62 131 SER A C 1
ATOM 1020 O O . SER A 1 131 ? 9.956 -2.073 -5.307 1.00 98.62 131 SER A O 1
ATOM 1022 N N . SER A 1 132 ? 8.882 -3.966 -4.709 1.00 98.44 132 SER A N 1
ATOM 1023 C CA . SER A 1 132 ? 9.717 -4.327 -3.554 1.00 98.44 132 SER A CA 1
ATOM 1024 C C . SER A 1 132 ? 10.664 -5.493 -3.852 1.00 98.44 132 SER A C 1
ATOM 1026 O O . SER A 1 132 ? 11.257 -6.057 -2.935 1.00 98.44 132 SER A O 1
ATOM 1028 N N . ALA A 1 133 ? 10.839 -5.875 -5.125 1.00 97.00 133 ALA A N 1
ATOM 1029 C CA . ALA A 1 133 ? 11.620 -7.056 -5.507 1.00 97.00 133 ALA A CA 1
ATOM 1030 C C . ALA A 1 133 ? 13.055 -7.064 -4.942 1.00 97.00 133 ALA A C 1
ATOM 1032 O O . ALA A 1 133 ? 13.604 -8.131 -4.686 1.00 97.00 133 ALA A O 1
ATOM 1033 N N . GLY A 1 134 ? 13.648 -5.883 -4.733 1.00 95.81 134 GLY A N 1
ATOM 1034 C CA . GLY A 1 134 ? 15.002 -5.719 -4.200 1.00 95.81 134 GLY A CA 1
ATOM 1035 C C . GLY A 1 134 ? 15.104 -5.511 -2.685 1.00 95.81 134 GLY A C 1
ATOM 1036 O O . GLY A 1 134 ? 16.196 -5.205 -2.219 1.00 95.81 134 GLY A O 1
ATOM 1037 N N . ASN A 1 135 ? 14.012 -5.615 -1.917 1.00 97.62 135 ASN A N 1
ATOM 1038 C CA . ASN A 1 135 ? 14.023 -5.349 -0.473 1.00 97.62 135 ASN A CA 1
ATOM 1039 C C . ASN A 1 135 ? 13.126 -6.319 0.326 1.00 97.62 135 ASN A C 1
ATOM 1041 O O . ASN A 1 135 ? 12.495 -7.231 -0.222 1.00 97.62 135 ASN A O 1
ATOM 1045 N N . THR A 1 136 ? 13.083 -6.139 1.648 1.00 97.75 136 THR A N 1
ATOM 1046 C CA . THR A 1 136 ? 12.369 -7.024 2.581 1.00 97.75 136 THR A CA 1
ATOM 1047 C C . THR A 1 136 ? 11.043 -6.469 3.091 1.00 97.75 136 THR A C 1
ATOM 1049 O O . THR A 1 136 ? 10.419 -7.113 3.930 1.00 97.75 136 THR A O 1
ATOM 1052 N N . TYR A 1 137 ? 10.558 -5.348 2.543 1.00 98.31 137 TYR A N 1
ATOM 1053 C CA . TYR A 1 137 ? 9.325 -4.684 2.980 1.00 98.31 137 TYR A CA 1
ATOM 1054 C C . TYR A 1 137 ? 8.150 -5.660 3.130 1.00 98.31 137 TYR A C 1
ATOM 1056 O O . TYR A 1 137 ? 7.491 -5.681 4.166 1.00 98.31 137 TYR A O 1
ATOM 1064 N N . ASN A 1 138 ? 7.903 -6.502 2.118 1.00 97.94 138 ASN A N 1
ATOM 1065 C CA . ASN A 1 138 ? 6.788 -7.448 2.159 1.00 97.94 138 ASN A CA 1
ATOM 1066 C C . ASN A 1 138 ? 6.898 -8.401 3.353 1.00 97.94 138 ASN A C 1
ATOM 1068 O O . ASN A 1 138 ? 5.904 -8.633 4.028 1.00 97.94 138 ASN A O 1
ATOM 1072 N N . ARG A 1 139 ? 8.092 -8.919 3.647 1.00 97.56 139 ARG A N 1
ATOM 1073 C CA . ARG A 1 139 ? 8.306 -9.840 4.770 1.00 97.56 139 ARG A CA 1
ATOM 1074 C C . ARG A 1 139 ? 8.124 -9.125 6.104 1.00 97.56 139 ARG A C 1
A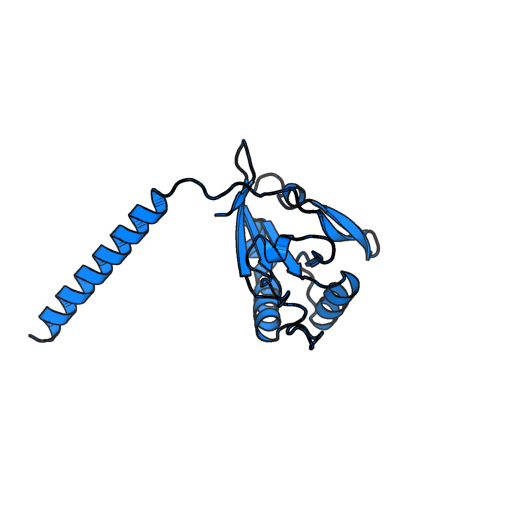TOM 1076 O O . ARG A 1 139 ? 7.441 -9.631 6.987 1.00 97.56 139 ARG A O 1
ATOM 1083 N N . ASP A 1 140 ? 8.707 -7.938 6.226 1.00 97.56 140 ASP A N 1
ATOM 1084 C CA . ASP A 1 140 ? 8.727 -7.191 7.481 1.00 97.56 140 ASP A CA 1
ATOM 1085 C C . ASP A 1 140 ? 7.340 -6.599 7.828 1.00 97.56 140 ASP A C 1
ATOM 1087 O O . ASP A 1 140 ? 7.040 -6.388 9.001 1.00 97.56 140 ASP A O 1
ATOM 1091 N N . TYR A 1 141 ? 6.460 -6.416 6.831 1.00 97.31 141 TYR A N 1
ATOM 1092 C CA . TYR A 1 141 ? 5.064 -5.978 6.998 1.00 97.31 141 TYR A CA 1
ATOM 1093 C C . TYR A 1 141 ? 4.033 -7.002 6.505 1.00 97.31 141 TYR A C 1
ATOM 1095 O O . TYR A 1 141 ? 3.021 -6.642 5.895 1.00 97.31 141 TYR A O 1
ATOM 1103 N N . PHE A 1 142 ? 4.283 -8.285 6.788 1.00 96.50 142 PHE A N 1
ATOM 1104 C CA . PHE A 1 142 ? 3.311 -9.391 6.702 1.00 96.50 142 PHE A CA 1
ATOM 1105 C C . PHE A 1 142 ? 2.688 -9.657 5.315 1.00 96.50 142 PHE A C 1
ATOM 1107 O O . PHE A 1 142 ? 1.707 -10.390 5.199 1.00 96.50 142 PHE A O 1
ATOM 1114 N N . GLY A 1 143 ? 3.254 -9.085 4.255 1.00 97.38 143 GLY A N 1
ATOM 1115 C CA . GLY A 1 143 ? 2.921 -9.349 2.856 1.00 97.38 143 GLY A CA 1
ATOM 1116 C C . GLY A 1 143 ? 3.714 -10.501 2.225 1.00 97.38 143 GLY A C 1
ATOM 1117 O O . GLY A 1 143 ? 3.530 -10.775 1.044 1.00 97.38 143 GLY A O 1
ATOM 1118 N N . GLU A 1 144 ? 4.603 -11.161 2.969 1.00 98.12 144 GLU A N 1
ATOM 1119 C CA . GLU A 1 144 ? 5.395 -12.315 2.525 1.00 98.12 144 GLU A CA 1
ATOM 1120 C C . GLU A 1 144 ? 5.625 -13.272 3.707 1.00 98.12 144 GLU A C 1
ATOM 1122 O O . GLU A 1 144 ? 6.001 -12.834 4.796 1.00 98.12 144 GLU A O 1
ATOM 1127 N N . THR A 1 145 ? 5.370 -14.570 3.510 1.00 97.19 145 THR A N 1
ATOM 1128 C CA . THR A 1 145 ? 5.622 -15.612 4.519 1.00 97.19 145 THR A CA 1
ATOM 1129 C C . THR A 1 145 ? 7.113 -15.936 4.622 1.00 97.19 145 THR A C 1
ATOM 1131 O O . THR A 1 145 ? 7.912 -15.537 3.775 1.00 97.19 145 THR A O 1
ATOM 1134 N N . ALA A 1 146 ? 7.508 -16.703 5.642 1.00 95.62 146 ALA A N 1
ATOM 1135 C CA . ALA A 1 146 ? 8.895 -17.146 5.801 1.00 95.62 146 ALA A CA 1
ATOM 1136 C C . ALA A 1 146 ? 9.394 -17.982 4.603 1.00 95.62 146 ALA A C 1
ATOM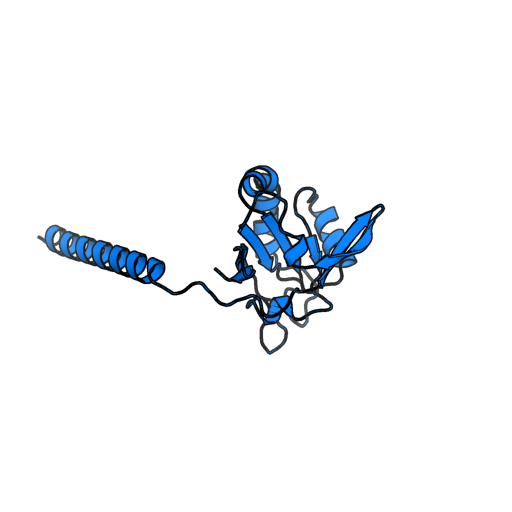 1138 O O . ALA A 1 146 ? 10.577 -17.955 4.277 1.00 95.62 146 ALA A O 1
ATOM 1139 N N . GLU A 1 147 ? 8.484 -18.679 3.919 1.00 95.81 147 GLU A N 1
ATOM 1140 C CA . GLU A 1 147 ? 8.737 -19.484 2.720 1.00 95.81 147 GLU A CA 1
ATOM 1141 C C . GLU A 1 147 ? 8.742 -18.649 1.424 1.00 95.81 147 GLU A C 1
ATOM 1143 O O . GLU A 1 147 ? 8.925 -19.200 0.341 1.00 95.81 147 GLU A O 1
ATOM 1148 N N . GLY A 1 148 ? 8.526 -17.331 1.512 1.00 95.69 148 GLY A N 1
ATOM 1149 C CA . GLY A 1 148 ? 8.512 -16.412 0.369 1.00 95.69 148 GLY A CA 1
ATOM 1150 C C . GLY A 1 148 ? 7.163 -16.312 -0.353 1.00 95.69 148 GLY A C 1
ATOM 1151 O O . GLY A 1 148 ? 7.057 -15.626 -1.376 1.00 95.69 148 GLY A O 1
ATOM 1152 N N . ALA A 1 149 ? 6.113 -16.970 0.152 1.00 97.19 149 ALA A N 1
ATOM 1153 C CA . ALA A 1 149 ? 4.780 -16.866 -0.432 1.00 97.19 149 ALA A CA 1
ATOM 1154 C C . ALA A 1 149 ? 4.204 -15.470 -0.164 1.00 97.19 149 ALA A C 1
ATOM 1156 O O . ALA A 1 149 ? 4.238 -14.980 0.962 1.00 97.19 149 ALA A O 1
ATOM 1157 N N . GLN A 1 150 ? 3.676 -14.815 -1.196 1.00 97.88 150 GLN A N 1
ATOM 1158 C CA . GLN A 1 150 ? 3.137 -13.464 -1.057 1.00 97.88 150 GLN A CA 1
ATOM 1159 C C . GLN A 1 150 ? 1.728 -13.495 -0.461 1.00 97.88 150 GLN A C 1
ATOM 1161 O O . GLN A 1 150 ? 0.923 -14.363 -0.794 1.00 97.88 150 GLN A O 1
ATOM 1166 N N . MET A 1 151 ? 1.424 -12.514 0.382 1.00 97.50 151 MET A N 1
ATOM 1167 C CA . MET A 1 151 ? 0.147 -12.364 1.073 1.00 97.50 151 MET A CA 1
ATOM 1168 C C . MET A 1 151 ? -0.439 -10.975 0.806 1.00 97.50 151 MET A C 1
ATOM 1170 O O . MET A 1 151 ? 0.295 -9.983 0.817 1.00 97.50 151 MET A O 1
ATOM 1174 N N . PRO A 1 152 ? -1.760 -10.862 0.582 1.00 97.31 152 PRO A N 1
ATOM 1175 C CA . PRO A 1 152 ? -2.399 -9.564 0.496 1.00 97.31 152 PRO A CA 1
ATOM 1176 C C . PRO A 1 152 ? -2.439 -8.919 1.877 1.00 97.31 152 PRO A C 1
ATOM 1178 O O . PRO A 1 152 ? -2.984 -9.498 2.816 1.00 97.31 152 PRO A O 1
ATOM 1181 N N . MET A 1 153 ? -1.907 -7.706 1.990 1.00 97.56 153 MET A N 1
ATOM 1182 C CA . MET A 1 153 ? -1.906 -6.952 3.242 1.00 97.56 153 MET A CA 1
ATOM 1183 C C . MET A 1 153 ? -2.154 -5.474 2.971 1.00 97.56 153 MET A C 1
ATOM 1185 O O . MET A 1 153 ? -1.604 -4.924 2.021 1.00 97.56 153 MET A O 1
ATOM 1189 N N . LEU A 1 154 ? -2.973 -4.824 3.796 1.00 97.69 154 LEU A N 1
ATOM 1190 C CA . LEU A 1 154 ? -3.112 -3.371 3.796 1.00 97.69 154 LEU A CA 1
ATOM 1191 C C . LEU A 1 154 ? -2.481 -2.842 5.079 1.00 97.69 154 LEU A C 1
ATOM 1193 O O . LEU A 1 154 ? -3.054 -3.002 6.153 1.00 97.69 154 LEU A O 1
ATOM 1197 N N . ASN A 1 155 ? -1.321 -2.209 4.946 1.00 97.62 155 ASN A N 1
ATOM 1198 C CA . ASN A 1 155 ? -0.613 -1.595 6.061 1.00 97.62 155 ASN A CA 1
ATOM 1199 C C . ASN A 1 155 ? -0.845 -0.083 6.045 1.00 97.62 155 ASN A C 1
ATOM 1201 O O . ASN A 1 155 ? -0.832 0.547 4.980 1.00 97.62 155 ASN A O 1
ATOM 1205 N N . VAL A 1 156 ? -1.039 0.504 7.224 1.00 97.12 156 VAL A N 1
ATOM 1206 C CA . VAL A 1 156 ? -1.157 1.955 7.394 1.00 97.12 156 VAL A CA 1
ATOM 1207 C C . VAL A 1 156 ? 0.057 2.447 8.160 1.00 97.12 156 VAL A C 1
ATOM 1209 O O . VAL A 1 156 ? 0.417 1.917 9.203 1.00 97.12 156 VAL A O 1
ATOM 1212 N N . PHE A 1 157 ? 0.695 3.478 7.629 1.00 97.44 157 PHE A N 1
ATOM 1213 C CA . PHE A 1 157 ? 1.825 4.146 8.242 1.00 97.44 157 PHE A CA 1
ATOM 1214 C C . PHE A 1 157 ? 1.445 5.574 8.574 1.00 97.44 157 PHE A C 1
ATOM 1216 O O . PHE A 1 157 ? 0.769 6.249 7.791 1.00 97.44 157 PHE A O 1
ATOM 1223 N N . ARG A 1 158 ? 1.936 6.054 9.709 1.00 95.75 158 ARG A N 1
ATOM 1224 C CA . ARG A 1 158 ? 1.813 7.448 10.104 1.00 95.75 158 ARG A CA 1
ATOM 1225 C C . ARG A 1 158 ? 3.190 8.054 10.319 1.00 95.75 158 ARG A C 1
ATOM 1227 O O . ARG A 1 158 ? 4.038 7.440 10.956 1.00 95.75 158 ARG A O 1
ATOM 1234 N N . ARG A 1 159 ? 3.408 9.252 9.789 1.00 94.88 159 ARG A N 1
ATOM 1235 C CA . ARG A 1 159 ? 4.576 10.083 10.066 1.00 94.88 159 ARG A CA 1
ATOM 1236 C C . ARG A 1 159 ? 4.243 11.053 11.190 1.00 94.88 159 ARG A C 1
ATOM 1238 O O . ARG A 1 159 ? 3.330 11.860 11.048 1.00 94.88 159 ARG A O 1
ATOM 1245 N N . ASP A 1 160 ? 5.011 11.002 12.266 1.00 89.00 160 ASP A N 1
ATOM 1246 C CA . ASP A 1 160 ? 5.052 12.057 13.275 1.00 89.00 160 ASP A CA 1
ATOM 1247 C C . ASP A 1 160 ? 6.358 12.870 13.138 1.00 89.00 160 ASP A C 1
ATOM 1249 O O . ASP A 1 160 ? 7.070 12.759 12.136 1.00 89.00 160 ASP A O 1
ATOM 1253 N N . SER A 1 161 ? 6.646 13.756 14.094 1.00 83.12 161 SER A N 1
ATOM 1254 C CA . SER A 1 161 ? 7.851 14.597 14.077 1.00 83.12 161 SER A CA 1
ATOM 1255 C C . SER A 1 161 ? 9.158 13.822 14.263 1.00 83.12 161 SER A C 1
ATOM 1257 O O . SER A 1 161 ? 10.221 14.372 13.988 1.00 83.12 161 SER A O 1
ATOM 1259 N N . GLU A 1 162 ? 9.097 12.583 14.749 1.00 85.06 162 GLU A N 1
ATOM 1260 C CA . GLU A 1 162 ? 10.260 11.789 15.146 1.00 85.06 162 GLU A CA 1
ATOM 1261 C C . GLU A 1 162 ? 10.499 10.605 14.208 1.00 85.06 162 GLU A C 1
ATOM 1263 O O . GLU A 1 162 ? 11.647 10.276 13.910 1.00 85.06 162 GLU A O 1
ATOM 1268 N N . ALA A 1 163 ? 9.431 9.945 13.753 1.00 94.00 163 ALA A N 1
ATOM 1269 C CA . ALA A 1 163 ? 9.524 8.701 13.006 1.00 94.00 163 ALA A CA 1
ATOM 1270 C C . ALA A 1 163 ? 8.318 8.452 12.088 1.00 94.00 163 ALA A C 1
ATOM 1272 O O . ALA A 1 163 ? 7.270 9.096 12.152 1.00 94.00 163 ALA A O 1
ATOM 1273 N N . ILE A 1 164 ? 8.470 7.443 11.231 1.00 96.69 164 ILE A N 1
ATOM 1274 C CA . ILE A 1 164 ? 7.350 6.788 10.559 1.00 96.69 164 ILE A CA 1
ATOM 1275 C C . ILE A 1 164 ? 7.027 5.536 11.367 1.00 96.69 164 ILE A C 1
ATOM 1277 O O . ILE A 1 164 ? 7.933 4.776 11.709 1.00 96.69 164 ILE A O 1
ATOM 1281 N N . ARG A 1 165 ? 5.752 5.322 11.685 1.00 95.69 165 ARG A N 1
ATOM 1282 C CA . ARG A 1 165 ? 5.280 4.208 12.512 1.00 95.69 165 ARG A CA 1
ATOM 1283 C C . ARG A 1 165 ? 4.203 3.421 11.790 1.00 95.69 165 ARG A C 1
ATOM 1285 O O . ARG A 1 165 ? 3.383 4.005 11.084 1.00 95.69 165 ARG A O 1
ATOM 1292 N N . HIS A 1 166 ? 4.209 2.110 11.979 1.00 94.62 166 HIS A N 1
ATOM 1293 C CA . HIS A 1 166 ? 3.130 1.233 11.540 1.00 94.62 166 HIS A CA 1
ATOM 1294 C C . HIS A 1 166 ? 1.946 1.368 12.507 1.00 94.62 166 HIS A C 1
ATOM 1296 O O . HIS A 1 166 ? 2.162 1.322 13.716 1.00 94.62 166 HIS A O 1
ATOM 1302 N N . PHE A 1 167 ? 0.738 1.597 11.993 1.00 84.25 167 PHE A N 1
ATOM 1303 C CA . PHE A 1 167 ? -0.477 1.863 12.770 1.00 84.25 167 PHE A CA 1
ATOM 1304 C C . PHE A 1 167 ? -1.382 0.634 12.868 1.00 84.25 167 PHE A C 1
ATOM 1306 O O . PHE A 1 167 ? -1.624 -0.001 11.817 1.00 84.25 167 PHE A O 1
#

Secondary structure (DSSP, 8-state):
-HHHHHHHHHHHHHHHHHHHHHHHHHSPPPPBPSS-PEEEEE-GGG-EEEEEGGGGS-TT--EEEEEEE--SSBTTB-SPPHHHHHHHHHHHHHHHHHHTTSEEEEEESS-HHHHHHHHHHHT--SS-EEE-TTSSHHHHTTSB-TT--B--EEEEEEE-SS-EEE-

Solvent-accessible surface area (backbone atoms only — not comparable to full-atom values): 9240 Å² total; per-residue (Å²): 107,75,65,61,53,50,53,51,52,54,52,52,52,50,52,54,52,51,50,51,55,50,54,61,72,67,50,73,82,48,59,64,60,92,64,74,51,61,27,36,32,76,35,82,96,66,43,80,35,80,45,36,57,72,72,59,51,54,91,98,38,50,37,36,39,38,35,30,44,23,27,32,51,41,92,90,35,84,50,64,30,67,69,52,50,58,52,47,58,54,43,45,74,43,31,74,67,51,50,76,71,29,29,66,38,37,35,24,65,35,58,52,69,61,55,50,57,50,33,57,79,71,64,59,80,66,66,47,59,33,14,35,61,88,51,59,63,44,51,80,63,64,15,24,48,98,88,64,39,45,28,74,31,80,47,40,34,37,51,61,99,86,48,46,23,42,102

Foldseek 3Di:
DVVVVVVVVVVVVVVVVVVVVVVVVVDDFFDFDPDFAWWWFQDPPRDTDIDTPVNLDDPPAFKEKEKEFQAPQFPPRRDTDPVSLVVVLVCLVCLVVVVVHHRYAYEYLDDRVVQVVVCVVSVRDRHGYIYNVPHCVCVVQVQADPVGGGDTDIWMWGDDPPGIHTD

Mean predicted aligned error: 4.07 Å

Radius of gyration: 19.31 Å; Cα contacts (8 Å, |Δi|>4): 268; chains: 1; bounding box: 54×40×48 Å

Sequence (167 aa):
TARDRLLKQEVELRRATEAVAAARRELPPGGAVLEDYVFQEAGPGGTPTNVRLSELFVPGKDTLAIYSFMFPRALDDERPCPSCTSFLDAFEGAAEHITQRVNLAIVAKASLPRILAHAEKRGWRRLRLLSSAGNTYNRDYFGETAEGAQMPMLNVFRRDSEAIRHF

Nearest PDB structures (foldseek):
  2a4v-assembly1_A  TM=7.710E-01  e=1.569E-05  Saccharomyces cerevisiae
  5j9b-assembly1_A  TM=6.846E-01  e=7.780E-05  Aspergillus fumigatus Af293
  2jsz-assembly1_A  TM=6.709E-01  e=6.863E-04  unclassified
  1psq-assembly1_B  TM=5.741E-01  e=8.867E-04  Streptococcus pneumoniae
  3eur-assembly1_A  TM=6.201E-01  e=2.173E-03  Bacteroides fragilis NCTC 9343